Protein AF-A0AAV5T8I0-F1 (afdb_monomer_lite)

Radius of gyration: 18.71 Å; chains: 1; bounding box: 38×17×57 Å

Foldseek 3Di:
DCLVVVLVVLVVVLVVVLVVLVPDPVDDPVRNVVVVVVSVVVNVVSVVVSVVVVVVVVVVVVVVVVVVVD

Secondary structure (DSSP, 8-state):
--HHHHHHHHHHHHHHHHHHHHH-TTS-HHHHHHHHHHHHHHHHHHHHHHHHHHHHHHHHHHHHHHHTT-

pLDDT: mean 76.38, std 11.21, range [45.5, 89.12]

Structure (mmCIF, N/CA/C/O backbone):
data_AF-A0AAV5T8I0-F1
#
_entry.id   AF-A0AAV5T8I0-F1
#
loop_
_atom_site.group_PDB
_atom_site.id
_atom_site.type_symbol
_atom_site.label_atom_id
_atom_site.label_alt_id
_atom_site.label_comp_id
_atom_site.label_asym_id
_atom_site.label_entity_id
_atom_site.label_seq_id
_atom_site.pdbx_PDB_ins_code
_atom_site.Cartn_x
_atom_site.Cartn_y
_atom_site.Cartn_z
_atom_site.occupancy
_atom_site.B_iso_or_equiv
_atom_site.auth_seq_id
_atom_site.auth_comp_id
_atom_site.auth_asym_id
_atom_site.auth_atom_id
_atom_site.pdbx_PDB_model_num
ATOM 1 N N . PRO A 1 1 ? -11.365 8.021 15.257 1.00 51.69 1 PRO A N 1
ATOM 2 C CA . PRO A 1 1 ? -11.278 9.359 14.611 1.00 51.69 1 PRO A CA 1
ATOM 3 C C . PRO A 1 1 ? -10.065 9.537 13.681 1.00 51.69 1 PRO A C 1
ATOM 5 O O . PRO A 1 1 ? -10.231 10.082 12.600 1.00 51.69 1 PRO A O 1
ATOM 8 N N . PHE A 1 2 ? -8.866 9.075 14.068 1.00 68.75 2 PHE A N 1
ATOM 9 C CA . PHE A 1 2 ? -7.635 9.301 13.290 1.00 68.75 2 PHE A CA 1
ATOM 10 C C . PHE A 1 2 ? -7.385 8.300 12.143 1.00 68.75 2 PHE A C 1
ATOM 12 O O . PHE A 1 2 ? -6.592 8.596 11.255 1.00 68.75 2 PHE A O 1
ATOM 19 N N . CYS A 1 3 ? -8.077 7.153 12.108 1.00 67.38 3 CYS A N 1
ATOM 20 C CA . CYS A 1 3 ? -7.867 6.134 11.067 1.00 67.38 3 CYS A CA 1
ATOM 21 C C . CYS A 1 3 ? -8.266 6.616 9.663 1.00 67.38 3 CYS A C 1
ATOM 23 O O . CYS A 1 3 ? -7.561 6.332 8.703 1.00 67.38 3 CYS A O 1
ATOM 25 N N . GLY A 1 4 ? -9.337 7.409 9.541 1.00 70.12 4 GLY A N 1
ATOM 26 C CA . GLY A 1 4 ? -9.757 7.978 8.257 1.00 70.12 4 GLY A CA 1
ATOM 27 C C . GLY A 1 4 ? -8.751 8.987 7.695 1.00 70.12 4 GLY A C 1
ATOM 28 O O . GLY A 1 4 ? -8.536 9.031 6.488 1.00 70.12 4 GLY A O 1
ATOM 29 N N . ILE A 1 5 ? -8.083 9.750 8.568 1.00 76.31 5 ILE A N 1
ATOM 30 C CA . ILE A 1 5 ? -7.019 10.688 8.173 1.00 76.31 5 ILE A CA 1
ATOM 31 C C . ILE A 1 5 ? -5.787 9.911 7.703 1.00 76.31 5 ILE A C 1
ATOM 33 O O . ILE A 1 5 ? -5.224 10.225 6.657 1.00 76.31 5 ILE A O 1
ATOM 37 N N . PHE A 1 6 ? -5.401 8.867 8.441 1.00 74.69 6 PHE A N 1
ATOM 38 C CA . PHE A 1 6 ? -4.279 8.005 8.069 1.00 74.69 6 PHE A CA 1
ATOM 39 C C . PHE A 1 6 ? -4.525 7.290 6.731 1.00 74.69 6 PHE A C 1
ATOM 41 O O . PHE A 1 6 ? -3.640 7.234 5.878 1.00 74.69 6 PHE A O 1
ATOM 48 N N . PHE A 1 7 ? -5.754 6.823 6.507 1.00 77.81 7 PHE A N 1
ATOM 49 C CA . PHE A 1 7 ? -6.179 6.223 5.246 1.00 77.81 7 PHE A CA 1
ATOM 50 C C . PHE A 1 7 ? -6.085 7.202 4.068 1.00 77.81 7 PHE A C 1
ATOM 52 O O . PHE A 1 7 ? -5.473 6.886 3.049 1.00 77.81 7 PHE A O 1
ATOM 59 N N . ALA A 1 8 ? -6.639 8.409 4.219 1.00 80.06 8 ALA A N 1
ATOM 60 C CA . ALA A 1 8 ? -6.600 9.433 3.177 1.00 80.06 8 ALA A CA 1
ATOM 61 C C . ALA A 1 8 ? -5.160 9.858 2.834 1.00 80.06 8 ALA A C 1
ATOM 63 O O . ALA A 1 8 ? -4.820 10.002 1.658 1.00 80.06 8 ALA A O 1
ATOM 64 N N . ALA A 1 9 ? -4.298 10.004 3.846 1.00 80.31 9 ALA A N 1
ATOM 65 C CA . ALA A 1 9 ? -2.883 10.306 3.649 1.00 80.31 9 ALA A CA 1
ATOM 66 C C . ALA A 1 9 ? -2.160 9.179 2.893 1.00 80.31 9 ALA A C 1
ATOM 68 O O . ALA A 1 9 ? -1.448 9.448 1.928 1.00 80.31 9 ALA A O 1
ATOM 69 N N . THR A 1 10 ? -2.400 7.922 3.279 1.00 80.00 10 THR A N 1
ATOM 70 C CA . THR A 1 10 ? -1.791 6.746 2.635 1.00 80.00 10 THR A CA 1
ATOM 71 C C . THR A 1 10 ? -2.184 6.657 1.162 1.00 80.00 10 THR A C 1
ATOM 73 O O . THR A 1 10 ? -1.314 6.526 0.309 1.00 80.00 10 THR A O 1
ATOM 76 N N . LEU A 1 11 ? -3.472 6.825 0.839 1.00 81.62 11 LEU A N 1
ATOM 77 C CA . LEU A 1 11 ? -3.942 6.831 -0.550 1.00 81.62 11 LEU A CA 1
ATOM 78 C C . LEU A 1 11 ? -3.305 7.940 -1.389 1.00 81.62 11 LEU A C 1
ATOM 80 O O . LEU A 1 11 ? -2.947 7.706 -2.540 1.00 81.62 11 LEU A O 1
ATOM 84 N N . THR A 1 12 ? -3.170 9.137 -0.818 1.00 82.19 12 THR A N 1
ATOM 85 C CA . THR A 1 12 ? -2.608 10.291 -1.533 1.00 82.19 12 THR A CA 1
ATOM 86 C C . THR A 1 12 ? -1.137 10.053 -1.873 1.00 82.19 12 THR A C 1
ATOM 88 O O . THR A 1 12 ? -0.740 10.217 -3.024 1.00 82.19 12 THR A O 1
ATOM 91 N N . ILE A 1 13 ? -0.354 9.580 -0.898 1.00 82.25 13 ILE A N 1
ATOM 92 C CA . ILE A 1 13 ? 1.068 9.263 -1.084 1.00 82.25 13 ILE A CA 1
ATOM 93 C C . ILE A 1 13 ? 1.237 8.130 -2.103 1.00 82.25 13 ILE A C 1
ATOM 95 O O . ILE A 1 13 ? 2.068 8.234 -3.002 1.00 82.25 13 ILE A O 1
ATOM 99 N N . SER A 1 14 ? 0.432 7.067 -2.008 1.00 79.69 14 SER A N 1
ATOM 100 C CA . SER A 1 14 ? 0.480 5.951 -2.960 1.00 79.69 14 SER A CA 1
ATOM 101 C C . SER A 1 14 ? 0.116 6.376 -4.385 1.00 79.69 14 SER A C 1
ATOM 103 O O . SER A 1 14 ? 0.749 5.918 -5.333 1.00 79.69 14 SER A O 1
ATOM 105 N N . ALA A 1 15 ? -0.867 7.264 -4.560 1.00 79.81 15 ALA A N 1
ATOM 106 C CA . ALA A 1 15 ? -1.255 7.766 -5.878 1.00 79.81 15 ALA A CA 1
ATOM 107 C C . ALA A 1 15 ? -0.144 8.607 -6.527 1.00 79.81 15 ALA A C 1
ATOM 109 O O . ALA A 1 15 ? 0.143 8.443 -7.713 1.00 79.81 15 ALA A O 1
ATOM 110 N N . GLU A 1 16 ? 0.510 9.469 -5.749 1.00 82.50 16 GLU A N 1
ATOM 111 C CA . GLU A 1 16 ? 1.638 10.275 -6.219 1.00 82.50 16 GLU A CA 1
ATOM 112 C C . GLU A 1 16 ? 2.835 9.393 -6.606 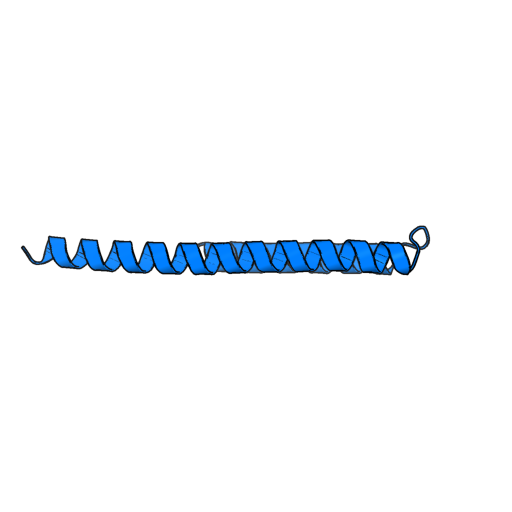1.00 82.50 16 GLU A C 1
ATOM 114 O O . GLU A 1 16 ? 3.406 9.548 -7.687 1.00 82.50 16 GLU A O 1
ATOM 119 N N . HIS A 1 17 ? 3.160 8.394 -5.782 1.00 78.62 17 HIS A N 1
ATOM 120 C CA . HIS A 1 17 ? 4.212 7.421 -6.081 1.00 78.62 17 HIS A CA 1
ATOM 121 C C . HIS A 1 17 ? 3.932 6.613 -7.353 1.00 78.62 17 HIS A C 1
ATOM 123 O O . HIS A 1 17 ? 4.832 6.443 -8.180 1.00 78.62 17 HIS A O 1
ATOM 129 N N . ALA A 1 18 ? 2.689 6.164 -7.544 1.00 76.50 18 ALA A N 1
ATOM 130 C CA . ALA A 1 18 ? 2.286 5.450 -8.749 1.00 76.50 18 ALA A CA 1
ATOM 131 C C . ALA A 1 18 ? 2.459 6.324 -10.003 1.00 76.50 18 ALA A C 1
ATOM 133 O O . ALA A 1 18 ? 2.995 5.856 -11.008 1.00 76.50 18 ALA A O 1
ATOM 134 N N . MET A 1 19 ? 2.092 7.610 -9.933 1.00 79.31 19 MET A N 1
ATOM 135 C CA . MET A 1 19 ? 2.296 8.553 -11.039 1.00 79.31 19 MET A CA 1
ATOM 136 C C . MET A 1 19 ? 3.776 8.783 -11.361 1.00 79.31 19 MET A C 1
ATOM 138 O O . MET A 1 19 ? 4.138 8.873 -12.536 1.00 79.31 19 MET A O 1
ATOM 142 N N . ILE A 1 20 ? 4.640 8.865 -10.348 1.00 80.94 20 ILE A N 1
ATOM 143 C CA . ILE A 1 20 ? 6.088 9.018 -10.548 1.00 80.94 20 ILE A CA 1
ATOM 144 C C . ILE A 1 20 ? 6.666 7.774 -11.237 1.00 80.94 20 ILE A C 1
ATOM 146 O O . ILE A 1 20 ? 7.404 7.904 -12.212 1.00 80.94 20 ILE A O 1
ATOM 150 N N . GLN A 1 21 ? 6.297 6.571 -10.788 1.00 78.44 21 GLN A N 1
ATOM 151 C CA . GLN A 1 21 ? 6.789 5.318 -11.376 1.00 78.44 21 GLN A CA 1
ATOM 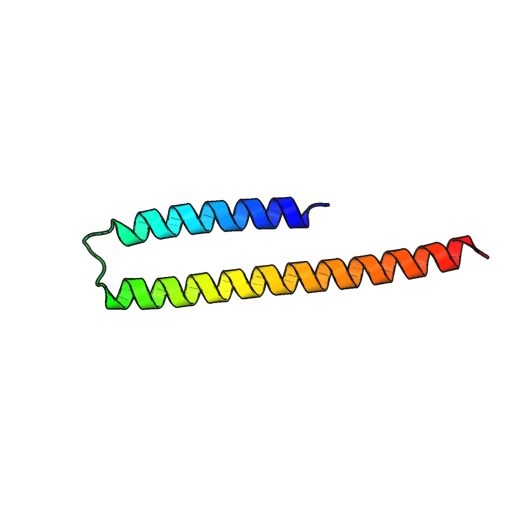152 C C . GLN A 1 21 ? 6.294 5.093 -12.807 1.00 78.44 21 GLN A C 1
ATOM 154 O O . GLN A 1 21 ? 7.032 4.574 -13.645 1.00 78.44 21 GLN A O 1
ATOM 159 N N . GLU A 1 22 ? 5.054 5.473 -13.112 1.00 79.75 22 GLU A N 1
ATOM 160 C CA . GLU A 1 22 ? 4.484 5.285 -14.446 1.00 79.75 22 GLU A CA 1
ATOM 161 C C . GLU A 1 22 ? 5.235 6.116 -15.494 1.00 79.75 22 GLU A C 1
ATOM 163 O O . GLU A 1 22 ? 5.542 5.609 -16.577 1.00 79.75 22 GLU A O 1
ATOM 168 N N . ASN A 1 23 ? 5.648 7.329 -15.118 1.00 82.25 23 ASN A N 1
ATOM 169 C CA . ASN A 1 23 ? 6.370 8.262 -15.981 1.00 82.25 23 ASN A CA 1
ATOM 170 C C . ASN A 1 23 ? 7.895 8.070 -16.001 1.00 82.25 23 ASN A C 1
ATOM 172 O O . ASN A 1 23 ? 8.563 8.734 -16.791 1.00 82.25 23 ASN A O 1
ATOM 176 N N . ASP A 1 24 ? 8.457 7.184 -15.175 1.00 82.12 24 ASP A N 1
ATOM 177 C CA . ASP A 1 24 ? 9.901 6.941 -15.157 1.00 82.12 24 ASP A CA 1
ATOM 178 C C . ASP A 1 24 ? 10.331 6.145 -16.412 1.00 82.12 24 ASP A C 1
ATOM 180 O O . ASP A 1 24 ? 9.869 5.009 -16.609 1.00 82.12 24 ASP A O 1
ATOM 184 N N . PRO A 1 25 ? 11.188 6.717 -17.284 1.00 82.62 25 PRO A N 1
ATOM 185 C CA . PRO A 1 25 ? 11.664 6.051 -18.494 1.00 82.62 25 PRO A CA 1
ATOM 186 C C . PRO A 1 25 ? 12.788 5.037 -18.229 1.00 82.62 25 PRO A C 1
ATOM 188 O O . PRO A 1 25 ? 13.158 4.304 -19.143 1.00 82.62 25 PRO A O 1
ATOM 191 N N . LEU A 1 26 ? 13.351 4.995 -17.016 1.00 89.12 26 LEU A N 1
ATOM 192 C CA . LEU A 1 26 ? 14.463 4.111 -16.649 1.00 89.12 26 LEU A CA 1
ATOM 193 C C . LEU A 1 26 ? 14.002 2.743 -16.133 1.00 89.12 26 LEU A C 1
ATOM 195 O O . LEU A 1 26 ? 14.832 1.851 -15.973 1.00 89.12 26 LEU A O 1
ATOM 199 N N . ILE A 1 27 ? 12.703 2.572 -15.872 1.00 84.75 27 ILE A N 1
ATOM 200 C CA . ILE A 1 27 ? 12.139 1.356 -15.277 1.00 84.75 27 ILE A CA 1
ATOM 201 C C . ILE A 1 27 ? 11.407 0.543 -16.346 1.00 84.75 27 ILE A C 1
ATOM 203 O O . ILE A 1 27 ? 10.585 1.077 -17.099 1.00 84.75 27 ILE A O 1
ATOM 207 N N . THR A 1 28 ? 11.656 -0.765 -16.382 1.00 88.56 28 THR A N 1
ATOM 208 C CA . THR A 1 28 ? 10.956 -1.688 -17.285 1.00 88.56 28 THR A CA 1
ATOM 209 C C . THR A 1 28 ? 9.488 -1.889 -16.888 1.00 88.56 28 THR A C 1
ATOM 211 O O . THR A 1 28 ? 9.073 -1.621 -15.758 1.00 88.56 28 THR A O 1
ATOM 214 N N . VAL A 1 29 ? 8.664 -2.372 -17.822 1.00 86.19 29 VAL A N 1
ATOM 215 C CA . VAL A 1 29 ? 7.236 -2.643 -17.567 1.00 86.19 29 VAL A CA 1
ATOM 216 C C . VAL A 1 29 ? 7.062 -3.735 -16.506 1.00 86.19 29 VAL A C 1
ATOM 218 O O . VAL A 1 29 ? 6.165 -3.662 -15.664 1.00 86.19 29 VAL A O 1
ATOM 221 N N . GLU A 1 30 ? 7.940 -4.729 -16.523 1.00 86.88 30 GLU A N 1
ATOM 222 C CA . GLU A 1 30 ? 7.989 -5.846 -15.587 1.00 86.88 30 GLU A CA 1
ATOM 223 C C . GLU A 1 30 ? 8.302 -5.358 -14.168 1.00 86.88 30 GLU A C 1
ATOM 225 O O . GLU A 1 30 ? 7.549 -5.663 -13.242 1.00 86.88 30 GLU A O 1
ATOM 230 N N . GLU A 1 31 ? 9.320 -4.510 -14.002 1.00 85.94 31 GLU A N 1
ATOM 231 C CA . GLU A 1 31 ? 9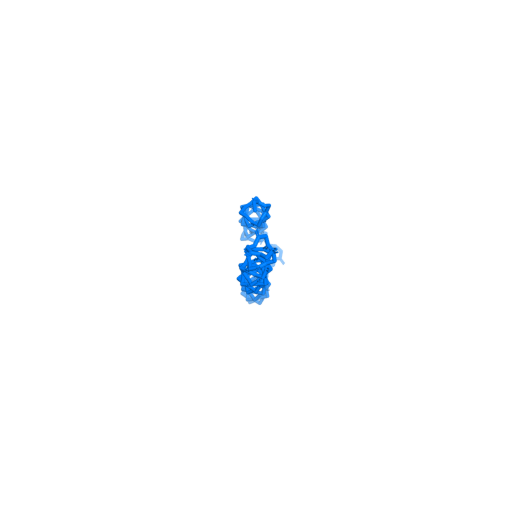.644 -3.893 -12.709 1.00 85.94 31 GLU A CA 1
ATOM 232 C C . GLU A 1 31 ? 8.512 -2.984 -12.203 1.00 85.94 31 GLU A C 1
ATOM 234 O O . GLU A 1 31 ? 8.214 -2.978 -11.007 1.00 85.94 31 GLU A O 1
ATOM 239 N N . LYS A 1 32 ? 7.831 -2.242 -13.090 1.00 83.38 32 LYS A N 1
ATOM 240 C CA . LYS A 1 32 ? 6.649 -1.439 -12.718 1.00 83.38 32 LYS A CA 1
ATOM 241 C C . LYS A 1 32 ? 5.516 -2.322 -12.190 1.00 83.38 32 LYS A C 1
ATOM 243 O O . LYS A 1 32 ? 4.881 -1.980 -11.192 1.00 83.38 32 LYS A O 1
ATOM 248 N N . LYS A 1 33 ? 5.265 -3.473 -12.823 1.00 84.38 33 LYS A N 1
ATOM 249 C CA . LYS A 1 33 ? 4.268 -4.449 -12.349 1.00 84.38 33 LYS A CA 1
ATOM 250 C C . LYS A 1 33 ? 4.622 -5.010 -10.978 1.00 84.38 33 LYS A C 1
ATOM 252 O O . LYS A 1 33 ? 3.741 -5.107 -10.126 1.00 84.38 33 LYS A O 1
ATOM 257 N N . GLU A 1 34 ? 5.885 -5.362 -10.770 1.00 88.19 34 GLU A N 1
ATOM 258 C CA . GLU A 1 34 ? 6.358 -5.928 -9.507 1.00 88.19 34 GLU A CA 1
ATOM 259 C C . GLU A 1 34 ? 6.240 -4.910 -8.363 1.00 88.19 34 GLU A C 1
ATOM 261 O O . GLU A 1 34 ? 5.677 -5.214 -7.310 1.00 88.19 34 GLU A O 1
ATOM 266 N N . ARG A 1 35 ? 6.641 -3.654 -8.602 1.00 84.88 35 ARG A N 1
ATOM 267 C CA . ARG A 1 35 ? 6.474 -2.557 -7.634 1.00 84.88 35 ARG A CA 1
ATOM 268 C C . ARG A 1 35 ? 5.007 -2.288 -7.309 1.00 84.88 35 ARG A C 1
ATOM 270 O O . ARG A 1 35 ? 4.658 -2.179 -6.136 1.00 84.88 35 ARG A O 1
ATOM 277 N N . LYS A 1 36 ? 4.137 -2.261 -8.323 1.00 83.75 36 LYS A N 1
ATOM 278 C CA . LYS A 1 36 ? 2.693 -2.067 -8.137 1.00 83.75 36 LYS A CA 1
ATOM 279 C C . LYS A 1 36 ? 2.062 -3.189 -7.311 1.00 83.75 36 LYS A C 1
ATOM 281 O O . LYS A 1 36 ? 1.204 -2.916 -6.478 1.00 83.75 36 LYS A O 1
ATOM 286 N N . ALA A 1 37 ? 2.495 -4.436 -7.503 1.00 85.69 37 ALA A N 1
ATOM 287 C CA . ALA A 1 37 ? 2.029 -5.559 -6.692 1.00 85.69 37 ALA A CA 1
ATOM 288 C C . ALA A 1 37 ? 2.396 -5.376 -5.208 1.00 85.69 37 ALA A C 1
ATOM 290 O O . ALA A 1 37 ? 1.537 -5.532 -4.343 1.00 85.69 37 ALA A O 1
ATOM 291 N N . VAL A 1 38 ? 3.635 -4.961 -4.920 1.00 87.00 38 VAL A N 1
ATOM 292 C CA . VAL A 1 38 ? 4.097 -4.672 -3.549 1.00 87.00 38 VAL A CA 1
ATOM 293 C C . VAL A 1 38 ? 3.343 -3.492 -2.925 1.00 87.00 38 VAL A C 1
ATOM 295 O O . VAL A 1 38 ? 3.027 -3.516 -1.737 1.00 87.00 38 VAL A O 1
ATOM 298 N N . GLU A 1 39 ? 3.055 -2.441 -3.693 1.00 83.56 39 GLU A N 1
ATOM 299 C CA . GLU A 1 39 ? 2.293 -1.287 -3.201 1.00 83.56 39 GLU A CA 1
ATOM 300 C C . GLU A 1 39 ? 0.849 -1.649 -2.850 1.00 83.56 39 GLU A C 1
ATOM 302 O O . GLU A 1 39 ? 0.356 -1.226 -1.805 1.00 83.56 39 GLU A O 1
ATOM 307 N N . VAL A 1 40 ? 0.193 -2.460 -3.683 1.00 84.69 40 VAL A N 1
ATOM 308 C CA . VAL A 1 40 ? -1.167 -2.949 -3.418 1.00 84.69 40 VAL A CA 1
ATOM 309 C C . VAL A 1 40 ? -1.203 -3.807 -2.154 1.00 84.69 40 VAL A C 1
ATOM 311 O O . VAL A 1 40 ? -2.086 -3.607 -1.324 1.00 84.69 40 VAL A O 1
ATOM 314 N N . ASP A 1 41 ? -0.232 -4.703 -1.970 1.00 86.88 41 ASP A N 1
ATOM 315 C CA . ASP A 1 41 ? -0.138 -5.560 -0.781 1.00 86.88 41 ASP A CA 1
ATOM 316 C C . ASP A 1 41 ? 0.007 -4.739 0.514 1.00 86.88 41 ASP A C 1
ATOM 318 O O . ASP A 1 41 ? -0.719 -4.941 1.488 1.00 86.88 41 ASP A O 1
ATOM 322 N N . LYS A 1 42 ? 0.852 -3.699 0.493 1.00 83.88 42 LYS A N 1
ATOM 323 C CA . LYS A 1 42 ? 0.985 -2.753 1.616 1.00 83.88 42 LYS A CA 1
ATOM 324 C C . LYS A 1 42 ? -0.319 -2.016 1.917 1.00 83.88 42 LYS A C 1
ATOM 326 O O . LYS A 1 42 ? -0.669 -1.834 3.081 1.00 83.88 42 LYS A O 1
ATOM 331 N N . LEU A 1 43 ? -1.034 -1.586 0.877 1.00 82.25 43 LEU A N 1
ATOM 332 C CA . LEU A 1 43 ? -2.318 -0.893 1.005 1.00 82.25 43 LEU A CA 1
ATOM 333 C C . LEU A 1 43 ? -3.385 -1.793 1.638 1.00 82.25 43 LEU A C 1
ATOM 335 O O . LEU A 1 43 ? -4.150 -1.326 2.484 1.00 82.25 43 LEU A O 1
ATOM 339 N N . ILE A 1 44 ? -3.404 -3.075 1.265 1.00 85.50 44 ILE A N 1
ATOM 340 C CA . ILE A 1 44 ? -4.263 -4.092 1.880 1.00 85.50 44 ILE A CA 1
ATOM 341 C C . ILE A 1 44 ? -3.916 -4.243 3.364 1.00 85.50 44 ILE A C 1
ATOM 343 O O . ILE A 1 44 ? -4.812 -4.110 4.192 1.00 85.50 44 ILE A O 1
ATOM 347 N N . GLY A 1 45 ? -2.636 -4.401 3.714 1.00 85.62 45 GLY A N 1
ATOM 348 C CA . GLY A 1 45 ? -2.212 -4.508 5.116 1.00 85.62 45 GLY A CA 1
ATOM 349 C C . GLY A 1 45 ? -2.637 -3.302 5.964 1.00 85.62 45 GLY A C 1
ATOM 350 O O . GLY A 1 4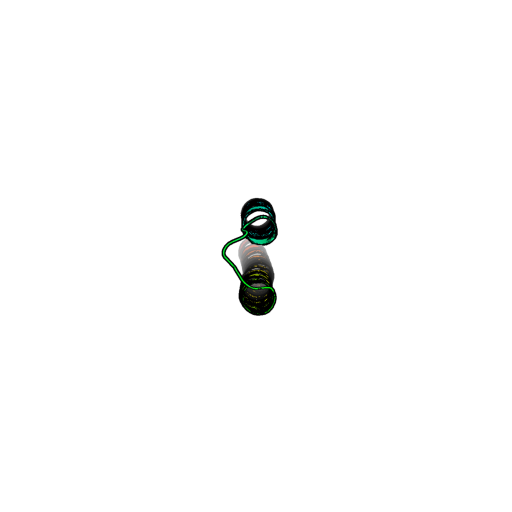5 ? -3.212 -3.461 7.038 1.00 85.62 45 GLY A O 1
ATOM 351 N N . CYS A 1 46 ? -2.469 -2.077 5.452 1.00 82.88 46 CYS A N 1
ATOM 352 C CA . CYS A 1 46 ? -2.939 -0.875 6.149 1.00 82.88 46 CYS A CA 1
ATOM 353 C C . CYS A 1 46 ? -4.465 -0.855 6.352 1.00 82.88 46 CYS A C 1
ATOM 355 O O . CYS A 1 46 ? -4.952 -0.376 7.378 1.00 82.88 46 CYS A O 1
ATOM 357 N N . LEU A 1 47 ? -5.236 -1.339 5.374 1.00 82.75 47 LEU A N 1
ATOM 358 C CA . LEU A 1 47 ? -6.691 -1.443 5.480 1.00 82.75 47 LEU A CA 1
ATOM 359 C C . LEU A 1 47 ? -7.113 -2.481 6.525 1.00 82.75 47 LEU A C 1
ATOM 361 O O . LEU A 1 47 ? -8.025 -2.215 7.312 1.00 82.75 47 LEU A O 1
ATOM 365 N N . GLU A 1 48 ? -6.445 -3.631 6.557 1.00 86.00 48 GLU A N 1
ATOM 366 C CA . GLU A 1 48 ? -6.667 -4.677 7.556 1.00 86.00 48 GLU A CA 1
ATOM 367 C C . GLU A 1 48 ? -6.381 -4.164 8.973 1.00 86.00 48 GLU A C 1
ATOM 369 O O . GLU A 1 48 ? -7.228 -4.318 9.857 1.00 86.00 48 GLU A O 1
ATOM 374 N N . ASP A 1 49 ? -5.273 -3.443 9.166 1.00 83.44 49 ASP A N 1
ATOM 375 C CA . ASP A 1 49 ? -4.915 -2.813 10.442 1.00 83.44 49 ASP A CA 1
ATOM 376 C C . ASP A 1 49 ? -5.982 -1.811 10.912 1.00 83.44 49 ASP A C 1
ATOM 378 O O . ASP A 1 49 ? -6.356 -1.781 12.090 1.00 83.44 49 ASP A O 1
ATOM 382 N N . ILE A 1 50 ? -6.515 -0.992 9.996 1.00 79.06 50 ILE A N 1
ATOM 383 C CA . ILE A 1 50 ? -7.594 -0.040 10.302 1.00 79.06 50 ILE A CA 1
ATOM 384 C C . ILE A 1 50 ? -8.856 -0.779 10.753 1.00 79.06 50 ILE A C 1
ATOM 386 O O . ILE A 1 50 ? -9.487 -0.372 11.736 1.00 79.06 50 ILE A O 1
ATOM 390 N N . VAL A 1 51 ? -9.228 -1.856 10.059 1.00 82.50 51 VAL A N 1
ATOM 391 C CA . VAL A 1 51 ? -10.392 -2.675 10.418 1.00 82.50 51 VAL A CA 1
ATOM 392 C C . VAL A 1 51 ? -10.183 -3.328 11.782 1.00 82.50 51 VAL A C 1
ATOM 394 O O . VAL A 1 51 ? -11.075 -3.258 12.634 1.00 82.50 51 VAL A O 1
ATOM 397 N N . GLU A 1 52 ? -9.012 -3.911 12.036 1.00 84.75 52 GLU A N 1
ATOM 398 C CA . GLU A 1 52 ? -8.696 -4.531 13.322 1.00 84.75 52 GLU A CA 1
ATOM 399 C C . GLU A 1 52 ? -8.730 -3.503 14.464 1.00 84.75 52 GLU A C 1
ATOM 401 O O . GLU A 1 52 ? -9.315 -3.756 15.525 1.00 84.75 52 GLU A O 1
ATOM 406 N N . PHE A 1 53 ? -8.165 -2.315 14.243 1.00 79.38 53 PHE A N 1
ATOM 407 C CA . PHE A 1 53 ? -8.181 -1.218 15.207 1.00 79.38 53 PHE A CA 1
ATOM 408 C C . PHE A 1 53 ? -9.606 -0.736 15.513 1.00 79.38 53 PHE A C 1
ATOM 410 O O . PHE A 1 53 ? -9.964 -0.548 16.679 1.00 79.38 53 PHE A O 1
ATOM 417 N N . GLU A 1 54 ? -10.451 -0.587 14.493 1.00 77.31 54 GLU A N 1
ATOM 418 C CA . GLU A 1 54 ? -11.861 -0.217 14.651 1.00 77.31 54 GLU A CA 1
ATOM 419 C C . GLU A 1 54 ? -12.632 -1.277 15.459 1.00 77.31 54 GLU A C 1
ATOM 421 O O . GLU A 1 54 ? -13.397 -0.946 16.372 1.00 77.31 54 GLU A O 1
ATOM 426 N N . VAL A 1 55 ? -12.391 -2.566 15.191 1.00 80.06 55 VAL A N 1
ATOM 427 C CA . VAL A 1 55 ? -12.988 -3.680 15.947 1.00 80.06 55 VAL A CA 1
ATOM 428 C C . VAL A 1 55 ? -12.533 -3.667 17.409 1.00 80.06 55 VAL A C 1
AT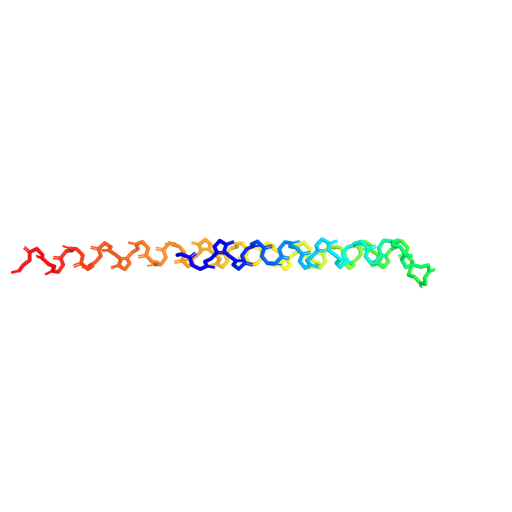OM 430 O O . VAL A 1 55 ? -13.365 -3.823 18.310 1.00 80.06 55 VAL A O 1
ATOM 433 N N . LYS A 1 56 ? -11.237 -3.456 17.675 1.00 78.12 56 LYS A N 1
ATOM 434 C CA . LYS A 1 56 ? -10.693 -3.346 19.042 1.00 78.12 56 LYS A CA 1
ATOM 435 C C . LYS A 1 56 ? -11.292 -2.155 19.796 1.00 78.12 56 LYS A C 1
ATOM 437 O O . LYS A 1 56 ? -11.728 -2.323 20.936 1.00 78.12 56 LYS A O 1
ATOM 442 N N . ASN A 1 57 ? -11.404 -0.990 19.157 1.00 70.88 57 ASN A N 1
ATOM 443 C CA . ASN A 1 57 ? -12.020 0.193 19.765 1.00 70.88 57 ASN A CA 1
ATOM 444 C C . ASN A 1 57 ? -13.499 -0.016 20.095 1.00 70.88 57 ASN A C 1
ATOM 446 O O . ASN A 1 57 ? -13.932 0.328 21.195 1.00 70.88 57 ASN A O 1
ATOM 450 N N . LYS A 1 58 ? -14.278 -0.634 19.200 1.00 67.31 58 LYS A N 1
ATOM 451 C CA . LYS A 1 58 ? -15.690 -0.952 19.477 1.00 67.31 58 LYS A CA 1
ATOM 452 C C . LYS A 1 58 ? -15.846 -1.882 20.683 1.00 67.31 58 LYS A C 1
ATOM 454 O O . LYS A 1 58 ? -16.723 -1.655 21.514 1.00 67.31 58 LYS A O 1
ATOM 459 N N . LYS A 1 59 ? -14.967 -2.880 20.833 1.00 62.12 59 LYS A N 1
ATOM 460 C CA . LYS A 1 59 ? -14.945 -3.773 22.009 1.00 62.12 59 LYS A CA 1
ATOM 461 C C . LYS A 1 59 ? -14.589 -3.036 23.306 1.00 62.12 59 LYS A C 1
ATOM 463 O O . LYS A 1 59 ? -15.159 -3.346 24.350 1.00 62.12 59 LYS A O 1
ATOM 468 N N . HIS A 1 60 ? -13.680 -2.062 23.249 1.00 58.09 60 HIS A N 1
ATOM 469 C CA . HIS A 1 60 ? -13.311 -1.243 24.408 1.00 58.09 60 HIS A CA 1
ATOM 470 C C . HIS A 1 60 ? -14.457 -0.320 24.854 1.00 58.09 60 HIS A C 1
ATOM 472 O O . HIS A 1 60 ? -14.766 -0.243 26.041 1.00 58.09 60 HIS A O 1
ATOM 478 N N . VAL A 1 61 ? -15.137 0.334 23.906 1.00 57.19 61 VAL A N 1
ATOM 479 C CA . VAL A 1 61 ? -16.282 1.216 24.198 1.00 57.19 61 VAL A CA 1
ATOM 480 C C . VAL A 1 61 ? -17.450 0.443 24.817 1.00 57.19 61 VAL A C 1
ATOM 482 O O . VAL A 1 61 ? -18.084 0.948 25.740 1.00 57.19 61 VAL A O 1
ATOM 485 N N . LEU A 1 62 ? -17.718 -0.785 24.359 1.00 57.50 62 LEU A N 1
ATOM 486 C CA . LEU A 1 62 ? -18.768 -1.631 24.939 1.00 57.50 62 LEU A CA 1
ATOM 487 C C . LEU A 1 62 ? -18.466 -2.003 26.400 1.00 57.50 62 LEU A C 1
ATOM 489 O O . LEU A 1 62 ? -19.312 -1.782 27.257 1.00 57.50 62 LEU A O 1
ATOM 493 N N . LYS A 1 63 ? -17.235 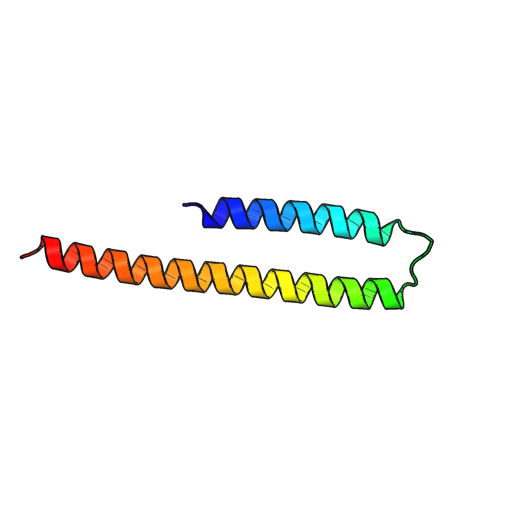-2.437 26.712 1.00 56.44 63 LYS A N 1
ATOM 494 C CA . LYS A 1 63 ? -16.828 -2.740 28.099 1.00 56.44 63 LYS A CA 1
ATOM 495 C C . LYS A 1 63 ? -16.915 -1.539 29.044 1.00 56.44 63 LYS A C 1
ATOM 497 O O . LYS A 1 63 ? -17.200 -1.712 30.222 1.00 56.44 63 LYS A O 1
ATOM 502 N N . CYS A 1 64 ? -16.633 -0.335 28.551 1.00 53.72 64 CYS A N 1
ATOM 503 C CA . CYS A 1 64 ? -16.638 0.872 29.377 1.00 53.72 64 CYS A CA 1
ATOM 504 C C . CYS A 1 64 ? -18.071 1.293 29.753 1.00 53.72 64 CYS A C 1
ATOM 506 O O . CYS A 1 64 ? -18.326 1.630 30.904 1.00 53.72 64 CYS A O 1
ATOM 508 N N . LYS A 1 65 ? -19.031 1.148 28.827 1.00 55.22 65 LYS A N 1
ATOM 509 C CA . LYS A 1 65 ? -20.460 1.383 29.105 1.00 55.22 65 LYS A CA 1
ATOM 510 C C . LYS A 1 65 ? -21.065 0.380 30.088 1.00 55.22 65 LYS A C 1
ATOM 512 O O . LYS A 1 65 ? -21.996 0.729 30.807 1.00 55.22 65 LYS A O 1
ATOM 517 N N . ASP A 1 66 ? -20.552 -0.848 30.116 1.00 57.25 66 ASP A N 1
ATOM 518 C CA . ASP A 1 66 ? -20.988 -1.859 31.083 1.00 57.25 66 ASP A CA 1
ATOM 519 C C . ASP A 1 66 ? -20.473 -1.562 32.503 1.00 57.25 66 ASP A C 1
ATOM 521 O O . ASP A 1 66 ? -21.141 -1.910 33.470 1.00 57.25 66 ASP A O 1
ATOM 525 N N . LEU A 1 67 ? -19.328 -0.881 32.638 1.00 55.62 67 LEU A N 1
ATOM 526 C CA . LEU A 1 67 ? -18.765 -0.446 33.925 1.00 55.62 67 LEU A CA 1
ATOM 527 C C . LEU A 1 67 ? -19.461 0.793 34.505 1.00 55.62 67 LEU A C 1
ATOM 529 O O . LEU A 1 67 ? -19.589 0.887 35.715 1.00 55.62 67 LEU A O 1
ATOM 533 N N . GLU A 1 68 ? -19.944 1.714 33.668 1.00 54.84 68 GLU A N 1
ATOM 534 C CA . GLU A 1 68 ? -20.709 2.900 34.107 1.00 54.84 68 GLU A CA 1
ATOM 535 C C . GLU A 1 68 ? -22.153 2.575 34.538 1.00 54.84 68 GLU A C 1
ATOM 537 O O . GLU A 1 68 ? -22.889 3.453 34.988 1.00 54.84 68 GLU A O 1
ATOM 542 N N . ARG A 1 69 ? -22.589 1.322 34.358 1.00 52.06 69 ARG A N 1
ATOM 543 C CA . ARG A 1 69 ? -23.933 0.839 34.707 1.00 52.06 69 ARG A CA 1
ATOM 544 C C . ARG A 1 69 ? -24.015 0.164 36.083 1.00 52.06 69 ARG A C 1
ATOM 546 O O . ARG A 1 69 ? -25.110 -0.259 36.457 1.00 52.06 69 ARG A O 1
ATOM 553 N N . PHE A 1 70 ? -22.892 0.070 36.794 1.00 45.50 70 PHE A N 1
ATOM 554 C CA . PHE A 1 70 ? -22.774 -0.372 38.187 1.00 45.50 70 PHE A CA 1
ATOM 555 C C . PHE A 1 70 ? -22.352 0.800 39.075 1.00 45.50 70 PHE A C 1
ATOM 557 O O . PHE A 1 70 ? -22.745 0.782 40.262 1.00 45.50 70 PHE A O 1
#

Sequence (70 aa):
PFCGIFFAATLTISAEHAMIQENDPLITVEEKKERKAVEVDKLIGCLEDIVEFEVKNKKHVLKCKDLERF

Organism: NCBI:txid358040